Protein AF-A0A945GDJ7-F1 (afdb_monomer)

Radius of gyration: 19.78 Å; Cα contacts (8 Å, |Δi|>4): 48; chains: 1; bounding box: 63×29×45 Å

Secondary structure (DSSP, 8-state):
-HHHHHHHHGGG----PPPTTPPPHHHHHHHHHHHHHHHHHTTS--S--TTTSSHHHHHHHHT--HHHHHHHHHHHHTSHHHHHHHHHHHHHHHHHHHHHHHT--

pLDDT: mean 85.58, std 14.7, range [52.53, 98.69]

Mean predicted aligned error: 8.67 Å

Foldseek 3Di:
DVVVVVVVVVVVPDDLDQPPLADDLVLLLVLVLVLVVLVVCPPDPDPDDVVCSDVVVSCVVSVHDPVNNVSNVVSVVVVVVSVCVSVVVSVVVVVVVVVVVVPPD

Structure (mmCIF, N/CA/C/O backbone):
data_AF-A0A945GDJ7-F1
#
_entry.id   AF-A0A945GDJ7-F1
#
loop_
_atom_site.group_PDB
_atom_site.id
_atom_site.type_symbol
_atom_site.label_atom_id
_atom_site.label_alt_id
_atom_site.label_comp_id
_atom_site.label_asym_id
_atom_site.label_entity_id
_atom_site.label_seq_id
_atom_site.pdbx_PDB_ins_code
_atom_site.Cartn_x
_atom_site.Cartn_y
_atom_site.Cartn_z
_atom_site.occupancy
_atom_site.B_iso_or_equiv
_atom_site.auth_seq_id
_atom_site.auth_comp_id
_atom_site.auth_asym_id
_atom_site.auth_atom_id
_atom_site.pdbx_PDB_model_num
ATOM 1 N N . MET A 1 1 ? 43.702 -5.560 -22.035 1.00 52.53 1 MET A N 1
ATOM 2 C CA . MET A 1 1 ? 42.365 -5.958 -22.542 1.00 52.53 1 MET A CA 1
ATOM 3 C C . MET A 1 1 ? 41.373 -6.300 -21.423 1.00 52.53 1 MET A C 1
ATOM 5 O O . MET A 1 1 ? 40.252 -5.826 -21.494 1.00 52.53 1 MET A O 1
ATOM 9 N N . LYS A 1 2 ? 41.768 -6.996 -20.338 1.00 55.66 2 LYS A N 1
ATOM 10 C CA . LYS A 1 2 ? 40.873 -7.298 -19.191 1.00 55.66 2 LYS A CA 1
ATOM 11 C C . LYS A 1 2 ? 40.339 -6.071 -18.414 1.00 55.66 2 LYS A C 1
ATOM 13 O O . LYS A 1 2 ? 39.232 -6.130 -17.898 1.00 55.66 2 LYS A O 1
ATOM 18 N N . LYS A 1 3 ? 41.078 -4.948 -18.368 1.00 58.75 3 LYS A N 1
ATOM 19 C CA . LYS A 1 3 ? 40.656 -3.711 -17.665 1.00 58.75 3 LYS A CA 1
ATOM 20 C C . LYS A 1 3 ? 39.431 -3.019 -18.286 1.00 58.75 3 LYS A C 1
ATOM 22 O O . LYS A 1 3 ? 38.641 -2.445 -17.551 1.00 58.75 3 LYS A O 1
ATOM 27 N N . TYR A 1 4 ? 39.249 -3.107 -19.605 1.00 65.56 4 TYR A N 1
ATOM 28 C CA . TYR A 1 4 ? 38.103 -2.492 -20.293 1.00 65.56 4 TYR A CA 1
ATOM 29 C C . TYR A 1 4 ? 36.810 -3.301 -20.119 1.00 65.56 4 TYR A C 1
ATOM 31 O O . TYR A 1 4 ? 35.727 -2.728 -20.123 1.00 65.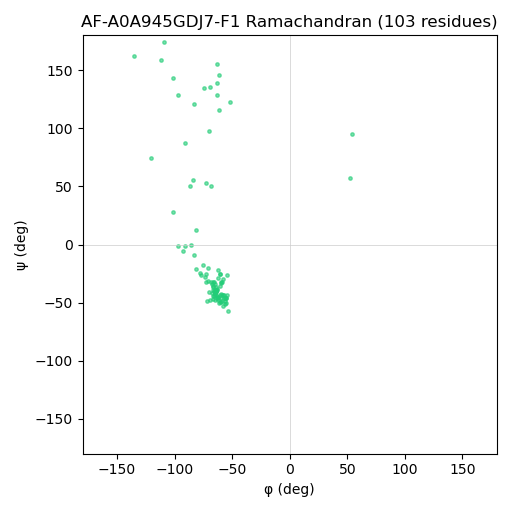56 4 TYR A O 1
ATOM 39 N N . LEU A 1 5 ? 36.927 -4.614 -19.884 1.00 63.75 5 LEU A N 1
ATOM 40 C CA . LEU A 1 5 ? 35.788 -5.491 -19.600 1.00 63.75 5 LEU A CA 1
ATOM 41 C C . LEU A 1 5 ? 35.121 -5.143 -18.255 1.00 63.75 5 LEU A C 1
ATOM 43 O O . LEU A 1 5 ? 33.902 -5.169 -18.150 1.00 63.75 5 LEU A O 1
ATOM 47 N N . ILE A 1 6 ? 35.913 -4.748 -17.249 1.00 65.19 6 ILE A N 1
ATOM 48 C CA . ILE A 1 6 ? 35.408 -4.285 -15.942 1.00 65.19 6 ILE A CA 1
ATOM 49 C C . ILE A 1 6 ? 34.643 -2.958 -16.081 1.00 65.19 6 ILE A C 1
ATOM 51 O O . ILE A 1 6 ? 33.635 -2.758 -15.412 1.00 65.19 6 ILE A O 1
ATOM 55 N N . PHE A 1 7 ? 35.084 -2.070 -16.978 1.00 64.25 7 PHE A N 1
ATOM 56 C CA . PHE A 1 7 ? 34.437 -0.773 -17.202 1.00 64.25 7 PHE A CA 1
ATOM 57 C C . PHE A 1 7 ? 33.074 -0.909 -17.905 1.00 64.25 7 PHE A C 1
ATOM 59 O O . PHE A 1 7 ? 32.164 -0.137 -17.625 1.00 64.25 7 PHE A O 1
ATOM 66 N N . LEU A 1 8 ? 32.906 -1.925 -18.761 1.00 64.50 8 LEU A N 1
ATOM 67 C CA . LEU A 1 8 ? 31.653 -2.209 -19.475 1.00 64.50 8 LEU A CA 1
ATOM 68 C C . LEU A 1 8 ? 30.557 -2.799 -18.564 1.00 6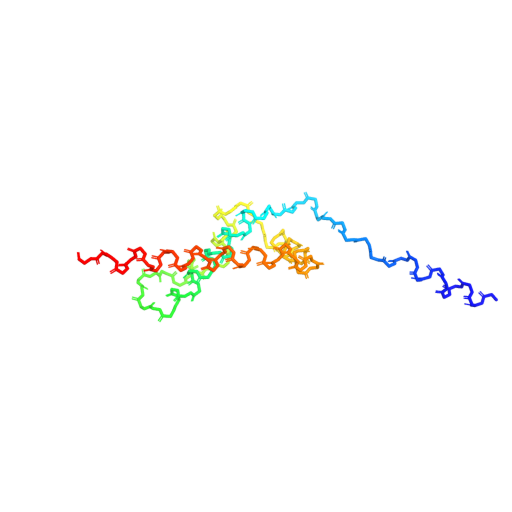4.50 8 LEU A C 1
ATOM 70 O O . LEU A 1 8 ? 29.375 -2.636 -18.836 1.00 64.50 8 LEU A O 1
ATOM 74 N N . ILE A 1 9 ? 30.932 -3.460 -17.465 1.00 66.44 9 ILE A N 1
ATOM 75 C CA . ILE A 1 9 ? 29.978 -4.041 -16.501 1.00 66.44 9 ILE A CA 1
ATOM 76 C C . ILE A 1 9 ? 29.388 -2.959 -15.573 1.00 66.44 9 ILE A C 1
ATOM 78 O O . ILE A 1 9 ? 28.273 -3.108 -15.084 1.00 66.44 9 ILE A O 1
ATOM 82 N N . LEU A 1 10 ? 30.093 -1.838 -15.374 1.00 63.38 10 LEU A N 1
ATOM 83 C CA . LEU A 1 10 ? 29.677 -0.750 -14.475 1.00 63.38 10 LEU A CA 1
ATOM 84 C C . LEU A 1 10 ? 28.552 0.141 -15.035 1.00 63.38 10 LEU A C 1
ATOM 86 O O . LEU A 1 10 ? 27.896 0.835 -14.265 1.00 63.38 10 LEU A O 1
ATOM 90 N N . ILE A 1 11 ? 28.309 0.117 -16.350 1.00 61.47 11 ILE A N 1
ATOM 91 C CA . ILE A 1 11 ? 27.291 0.947 -17.028 1.00 61.47 11 ILE A CA 1
ATOM 92 C C . ILE A 1 11 ? 25.928 0.259 -17.189 1.00 61.47 11 ILE A C 1
ATOM 94 O O . ILE A 1 11 ? 24.968 0.914 -17.574 1.00 61.47 11 ILE A O 1
ATOM 98 N N . LEU A 1 12 ? 25.804 -1.022 -16.824 1.00 58.91 12 LEU A N 1
ATOM 99 C CA . LEU A 1 12 ? 24.507 -1.711 -16.692 1.00 58.91 12 LEU A CA 1
ATOM 100 C C . LEU A 1 12 ? 23.819 -1.409 -15.341 1.00 58.91 12 LEU A C 1
ATOM 102 O O . LEU A 1 12 ? 22.871 -2.084 -14.944 1.00 58.91 12 LEU A O 1
ATOM 106 N N . GLY A 1 13 ? 24.317 -0.409 -14.608 1.00 61.00 13 GLY A N 1
ATOM 107 C CA . GLY A 1 13 ? 23.795 0.015 -13.317 1.00 61.00 13 GLY A CA 1
ATOM 108 C C . GLY A 1 13 ? 22.435 0.706 -13.421 1.00 61.00 13 GLY A C 1
ATOM 109 O O . GLY A 1 13 ? 22.374 1.908 -13.638 1.00 61.00 13 GLY A O 1
ATOM 110 N N . CYS A 1 14 ? 21.392 -0.090 -13.178 1.00 62.19 14 CYS A N 1
ATOM 111 C CA . CYS A 1 14 ? 20.064 0.243 -12.654 1.00 62.19 14 CYS A CA 1
ATOM 112 C C . CYS A 1 14 ? 19.276 1.347 -13.381 1.00 62.19 14 CYS A C 1
ATOM 114 O O . CYS A 1 14 ? 19.354 2.524 -13.027 1.00 62.19 14 CYS A O 1
ATOM 116 N N . THR A 1 15 ? 18.409 0.947 -14.313 1.00 58.91 15 THR A N 1
ATOM 117 C CA . THR A 1 15 ? 17.236 1.755 -14.655 1.00 58.91 15 THR A CA 1
ATOM 118 C C . THR A 1 15 ? 16.133 1.442 -13.641 1.00 58.91 15 THR A C 1
ATOM 120 O O . THR A 1 15 ? 15.748 0.291 -13.436 1.00 58.91 15 THR A O 1
ATOM 123 N N . SER A 1 16 ? 15.672 2.460 -12.914 1.00 62.72 16 SER A N 1
ATOM 124 C CA . SER A 1 16 ? 14.557 2.359 -11.964 1.00 62.72 16 SER A CA 1
ATOM 125 C C . SER A 1 16 ? 13.228 2.562 -12.689 1.00 62.72 16 SER A C 1
ATOM 127 O O . SER A 1 16 ? 12.432 3.425 -12.306 1.00 62.72 16 SER A O 1
ATOM 129 N N . ASP A 1 17 ? 13.029 1.842 -13.788 1.00 77.44 17 ASP A N 1
ATOM 130 C CA . ASP A 1 17 ? 11.830 2.009 -14.595 1.00 77.44 17 ASP A CA 1
ATOM 131 C C . ASP A 1 17 ? 10.624 1.483 -13.809 1.00 77.44 17 ASP A C 1
ATOM 133 O O . ASP A 1 17 ? 10.695 0.453 -13.130 1.00 77.44 17 ASP A O 1
ATOM 137 N N . ALA A 1 18 ? 9.530 2.243 -13.834 1.00 86.50 18 ALA A N 1
ATOM 138 C CA . ALA A 1 18 ? 8.279 1.804 -13.236 1.00 86.50 18 ALA A CA 1
ATOM 139 C C . ALA A 1 18 ? 7.778 0.546 -13.965 1.00 86.50 18 ALA A C 1
ATOM 141 O O . ALA A 1 18 ? 7.869 0.501 -15.195 1.00 86.50 18 ALA A O 1
ATOM 142 N N . PRO A 1 19 ? 7.243 -0.458 -13.246 1.00 90.75 19 PRO A N 1
ATOM 143 C CA . PRO A 1 19 ? 6.614 -1.599 -13.897 1.00 90.75 19 PRO A CA 1
ATOM 144 C C . PRO A 1 19 ? 5.414 -1.130 -14.736 1.00 90.75 19 PRO A C 1
ATOM 146 O O . PRO A 1 19 ? 4.722 -0.178 -14.372 1.00 90.75 19 PRO A O 1
ATOM 149 N N . GLU A 1 20 ? 5.161 -1.794 -15.865 1.00 90.38 20 GLU A N 1
ATOM 150 C CA . GLU A 1 20 ? 4.097 -1.416 -16.814 1.00 90.38 20 GLU A CA 1
ATOM 151 C C . GLU A 1 20 ? 2.701 -1.439 -16.165 1.00 90.38 20 GLU A C 1
ATOM 153 O O . GLU A 1 20 ? 1.835 -0.623 -16.468 1.00 90.38 20 GLU A O 1
ATOM 158 N N . ASN A 1 21 ? 2.511 -2.342 -15.209 1.00 92.38 21 ASN A N 1
ATOM 159 C CA . ASN A 1 21 ? 1.300 -2.551 -14.427 1.00 92.38 21 ASN A CA 1
ATOM 160 C C . ASN A 1 21 ? 1.389 -1.936 -13.014 1.00 92.38 21 ASN A C 1
ATOM 162 O O . ASN A 1 21 ? 0.732 -2.436 -12.100 1.00 92.38 21 ASN A O 1
ATOM 166 N N . LEU A 1 22 ? 2.177 -0.871 -12.808 1.00 97.19 22 LEU A N 1
ATOM 167 C CA . LEU A 1 22 ? 2.327 -0.220 -11.501 1.00 97.19 22 LEU A CA 1
ATOM 168 C C . LEU A 1 22 ? 0.963 0.146 -10.881 1.00 97.19 22 LEU A C 1
ATOM 170 O O . LEU A 1 22 ? 0.176 0.907 -11.448 1.00 97.19 22 LEU A O 1
ATOM 174 N N . ILE A 1 23 ? 0.701 -0.365 -9.679 1.00 98.44 23 ILE A N 1
ATOM 175 C CA . ILE A 1 23 ? -0.431 0.057 -8.845 1.00 98.44 23 ILE A CA 1
ATOM 176 C C . ILE A 1 23 ? -0.230 1.532 -8.502 1.00 98.44 23 ILE A C 1
ATOM 178 O O . ILE A 1 23 ? 0.834 1.878 -8.017 1.00 98.44 23 ILE A O 1
ATOM 182 N N . SER A 1 24 ? -1.227 2.395 -8.719 1.00 98.06 24 SER A N 1
ATOM 183 C CA . SER A 1 24 ? -1.106 3.827 -8.401 1.00 98.06 24 SER A CA 1
ATOM 184 C C . SER A 1 24 ? -0.906 4.086 -6.902 1.00 98.06 24 SER A C 1
ATOM 186 O O . SER A 1 24 ? -1.366 3.303 -6.073 1.00 98.06 24 SER A O 1
ATOM 188 N N . GLU A 1 25 ? -0.293 5.222 -6.541 1.00 98.19 25 GLU A N 1
ATOM 189 C CA . GLU A 1 25 ? -0.013 5.564 -5.133 1.00 98.19 25 GLU A CA 1
ATOM 190 C C . GLU A 1 25 ? -1.289 5.537 -4.278 1.00 98.19 25 GLU A C 1
ATOM 192 O O . GLU A 1 25 ? -1.316 4.903 -3.229 1.00 98.19 25 GLU A O 1
ATOM 197 N N . GLU A 1 26 ? -2.386 6.128 -4.762 1.00 98.38 26 GLU A N 1
ATOM 198 C CA . GLU A 1 26 ? -3.684 6.140 -4.068 1.00 98.38 26 GLU A CA 1
ATOM 199 C C . GLU A 1 26 ? -4.291 4.732 -3.908 1.00 98.38 26 GLU A C 1
ATOM 201 O O . GLU A 1 26 ? -4.857 4.390 -2.859 1.00 98.38 26 GLU A O 1
ATOM 206 N N . LYS A 1 27 ? -4.167 3.887 -4.942 1.00 98.50 27 LYS A N 1
ATOM 207 C CA . LYS A 1 27 ? -4.636 2.497 -4.886 1.00 98.50 27 LYS A CA 1
ATOM 208 C C . LYS A 1 27 ? -3.784 1.698 -3.899 1.00 98.50 27 LYS A C 1
ATOM 210 O O . LYS A 1 27 ? -4.350 0.968 -3.088 1.00 98.50 27 LYS A O 1
ATOM 215 N N . MET A 1 28 ? -2.464 1.897 -3.898 1.00 98.38 28 MET A N 1
ATOM 216 C CA . MET A 1 28 ? -1.537 1.277 -2.949 1.00 98.38 28 MET A CA 1
ATOM 217 C C . MET A 1 28 ? -1.814 1.728 -1.510 1.00 98.38 28 MET A C 1
ATOM 219 O O . MET A 1 28 ? -1.905 0.891 -0.619 1.00 98.38 28 MET A O 1
ATOM 223 N N . GLU A 1 29 ? -2.051 3.020 -1.267 1.00 98.56 29 GLU A N 1
ATOM 224 C CA . GLU A 1 29 ? -2.481 3.526 0.044 1.00 98.56 29 GLU A CA 1
ATOM 225 C C . GLU A 1 29 ? -3.742 2.809 0.540 1.00 98.56 29 GLU A C 1
ATOM 227 O O . GLU A 1 29 ? -3.835 2.421 1.705 1.00 98.56 29 GLU A O 1
ATOM 232 N N . SER A 1 30 ? -4.717 2.601 -0.344 1.00 98.56 30 SER A N 1
ATOM 233 C CA . SER A 1 30 ? -5.947 1.889 0.002 1.00 98.56 30 SER A CA 1
ATOM 234 C C . SER A 1 30 ? -5.691 0.411 0.315 1.00 98.56 30 SER A C 1
ATOM 236 O O . SER A 1 30 ? -6.193 -0.079 1.325 1.00 98.56 30 SER A O 1
ATOM 238 N N . ILE A 1 31 ? -4.869 -0.264 -0.494 1.00 97.81 31 ILE A N 1
ATOM 239 C CA . ILE A 1 31 ? -4.460 -1.660 -0.282 1.00 97.81 31 ILE A CA 1
ATOM 240 C C . ILE A 1 31 ? -3.770 -1.824 1.075 1.00 97.81 31 ILE A C 1
ATOM 242 O O . IL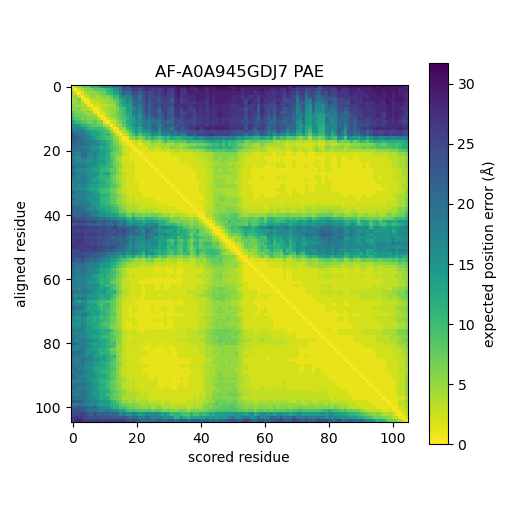E A 1 31 ? -4.182 -2.656 1.88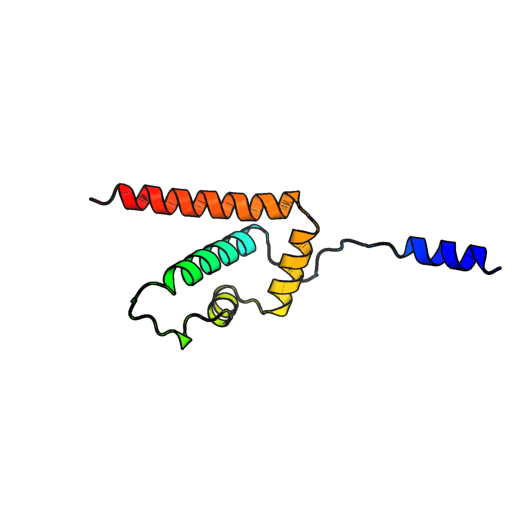0 1.00 97.81 31 ILE A O 1
ATOM 246 N N . ILE A 1 32 ? -2.752 -1.007 1.359 1.00 97.75 32 ILE A N 1
ATOM 247 C CA . ILE A 1 32 ? -1.992 -1.083 2.611 1.00 97.75 32 ILE A CA 1
ATOM 248 C C . ILE A 1 32 ? -2.891 -0.768 3.811 1.00 97.75 32 ILE A C 1
ATOM 250 O O . ILE A 1 32 ? -2.801 -1.449 4.831 1.00 97.75 32 ILE A O 1
ATOM 254 N N . PHE A 1 33 ? -3.794 0.214 3.700 1.00 97.12 33 PHE A N 1
ATOM 255 C CA . PHE A 1 33 ? -4.779 0.490 4.748 1.00 97.12 33 PHE A CA 1
ATOM 256 C C . PHE A 1 33 ? -5.616 -0.753 5.070 1.00 97.12 33 PHE A C 1
ATOM 258 O O . PHE A 1 33 ? -5.691 -1.149 6.232 1.00 97.12 33 PHE A O 1
ATOM 265 N N . ASP A 1 34 ? -6.196 -1.399 4.060 1.00 94.38 34 ASP A N 1
ATOM 266 C CA . ASP A 1 34 ? -7.033 -2.581 4.259 1.00 94.38 34 ASP A CA 1
ATOM 267 C C . ASP A 1 34 ? -6.250 -3.770 4.820 1.00 94.38 34 ASP A C 1
ATOM 269 O O . ASP A 1 34 ? -6.731 -4.415 5.751 1.00 94.38 34 ASP A O 1
ATOM 273 N N . ILE A 1 35 ? -5.026 -4.016 4.335 1.00 93.06 35 ILE A N 1
ATOM 274 C CA . ILE A 1 35 ? -4.123 -5.037 4.893 1.00 93.06 35 ILE A CA 1
ATOM 275 C C . ILE A 1 35 ? -3.899 -4.786 6.388 1.00 93.06 35 ILE A C 1
ATOM 277 O O . ILE A 1 35 ? -4.002 -5.708 7.198 1.00 93.06 35 ILE A O 1
ATOM 281 N N . MET A 1 36 ? -3.627 -3.539 6.789 1.00 92.12 36 MET A N 1
ATOM 282 C CA . MET A 1 36 ? -3.421 -3.207 8.201 1.00 92.12 36 MET A CA 1
ATOM 283 C C . MET A 1 36 ? -4.684 -3.438 9.038 1.00 92.12 36 MET A C 1
ATOM 285 O O . MET A 1 36 ? -4.575 -3.939 10.159 1.00 92.12 36 MET A O 1
ATOM 289 N N . ILE A 1 37 ? -5.874 -3.117 8.518 1.00 90.00 37 ILE A N 1
ATOM 290 C CA . ILE A 1 37 ? -7.140 -3.375 9.219 1.00 90.00 37 ILE A CA 1
ATOM 291 C C . ILE A 1 37 ? -7.397 -4.881 9.353 1.00 90.00 37 ILE A C 1
ATOM 293 O O . ILE A 1 37 ? -7.692 -5.343 10.457 1.00 90.00 37 ILE A O 1
ATOM 297 N N . LEU A 1 38 ? -7.233 -5.653 8.273 1.00 86.06 38 LEU A N 1
ATOM 298 C CA . LEU A 1 38 ? -7.427 -7.106 8.278 1.00 86.06 38 LEU A CA 1
ATOM 299 C C . LEU A 1 38 ? -6.464 -7.799 9.249 1.00 86.06 38 LEU A C 1
ATOM 301 O O . LEU A 1 38 ? -6.913 -8.537 10.126 1.00 86.06 38 LEU A O 1
ATOM 305 N N . ASN A 1 39 ? -5.168 -7.488 9.182 1.00 84.38 39 ASN A N 1
ATOM 306 C CA . ASN A 1 39 ? -4.165 -8.043 10.096 1.00 84.38 39 ASN A CA 1
ATOM 307 C C . ASN A 1 39 ? -4.443 -7.680 11.560 1.00 84.38 39 ASN A C 1
ATOM 309 O O . ASN A 1 39 ? -4.233 -8.492 12.460 1.00 84.38 39 ASN A O 1
ATOM 313 N N . SER A 1 40 ? -4.953 -6.470 11.815 1.00 84.50 40 SER A N 1
ATOM 314 C CA . SER A 1 40 ? -5.348 -6.067 13.168 1.00 84.50 40 SER A CA 1
ATOM 315 C C . SER A 1 40 ? -6.577 -6.837 13.657 1.00 84.50 40 SER A C 1
ATOM 317 O O . SER A 1 40 ? -6.688 -7.100 14.851 1.00 84.50 40 SER A O 1
ATOM 319 N N . SER A 1 41 ? -7.486 -7.211 12.751 1.00 79.44 41 SER A N 1
ATOM 320 C CA . SER A 1 41 ? -8.719 -7.936 13.071 1.00 79.44 41 SER A CA 1
ATOM 321 C C . SER A 1 41 ? -8.490 -9.410 13.424 1.00 79.44 41 SER A C 1
ATOM 323 O O . SER A 1 41 ? -9.232 -9.948 14.238 1.00 79.44 41 SER A O 1
ATOM 325 N N . TYR A 1 42 ? -7.429 -10.030 12.893 1.00 70.62 42 TYR A N 1
ATOM 326 C CA . TYR A 1 42 ? -7.137 -11.463 13.045 1.00 70.62 42 TYR A CA 1
ATOM 327 C C . TYR A 1 42 ? -6.998 -11.931 14.507 1.00 70.62 42 TYR A C 1
ATOM 329 O O . TYR A 1 42 ? -7.300 -13.073 14.832 1.00 70.62 42 TYR A O 1
ATOM 337 N N . ASN A 1 43 ? -6.553 -11.052 15.411 1.00 67.44 43 ASN A N 1
ATOM 338 C CA . ASN A 1 43 ? -6.366 -11.388 16.830 1.00 67.44 43 ASN A CA 1
ATOM 339 C C . ASN A 1 43 ? -7.639 -11.226 17.681 1.00 67.44 43 ASN A C 1
ATOM 341 O O . ASN A 1 43 ? -7.598 -11.457 18.890 1.00 67.44 43 ASN A O 1
ATOM 345 N N . TYR A 1 44 ? -8.752 -10.801 17.084 1.00 69.50 44 TYR A N 1
ATOM 346 C CA . TYR A 1 44 ? -10.030 -10.664 17.772 1.00 69.50 44 TYR A CA 1
ATOM 347 C C . TYR A 1 44 ? -10.928 -11.854 17.433 1.00 69.50 44 TYR A C 1
ATOM 349 O O . TYR A 1 44 ? -10.950 -12.303 16.291 1.00 69.50 44 TYR A O 1
ATOM 357 N N . ASP A 1 45 ? -11.713 -12.327 18.409 1.00 63.69 45 ASP A N 1
ATOM 358 C CA . ASP A 1 45 ? -12.757 -13.355 18.232 1.00 63.69 45 ASP A CA 1
ATOM 359 C C . ASP A 1 45 ? -13.969 -12.779 17.475 1.00 63.69 45 ASP A C 1
ATOM 361 O O . ASP A 1 45 ? -15.115 -12.751 17.930 1.00 63.69 45 ASP A O 1
ATOM 365 N N . LEU A 1 46 ? -13.686 -12.191 16.318 1.00 65.44 46 LEU A N 1
ATOM 366 C CA . LEU A 1 46 ? -14.688 -11.835 15.345 1.00 65.44 46 LEU A CA 1
ATOM 367 C C . LEU A 1 46 ? -15.111 -13.157 14.707 1.00 65.44 46 LEU A C 1
ATOM 369 O O . LEU A 1 46 ? -14.264 -13.965 14.337 1.00 65.44 46 LEU A O 1
ATOM 373 N N . LYS A 1 47 ? -16.420 -13.378 14.546 1.00 66.62 47 LYS A N 1
ATOM 374 C CA . LYS A 1 47 ? -16.978 -14.502 13.769 1.00 66.62 47 LYS A CA 1
ATOM 375 C C . LYS A 1 47 ? -16.694 -14.326 12.269 1.00 66.62 47 LYS A C 1
ATOM 377 O O . LYS A 1 47 ? -17.608 -14.340 11.449 1.00 66.62 47 LYS A O 1
ATOM 382 N N . ILE A 1 48 ? -15.443 -14.061 11.926 1.00 66.81 48 ILE A N 1
ATOM 383 C CA . ILE A 1 48 ? -14.929 -13.962 10.577 1.00 66.81 48 ILE A CA 1
ATOM 384 C C . ILE A 1 48 ? -14.327 -15.326 10.282 1.00 66.81 48 ILE A C 1
ATOM 386 O O . ILE A 1 48 ? -13.568 -15.875 11.077 1.00 66.81 48 ILE A O 1
ATOM 390 N N . ASP A 1 49 ? -14.717 -15.901 9.153 1.00 67.50 49 ASP A N 1
ATOM 391 C CA . ASP A 1 49 ? -14.083 -17.115 8.668 1.00 67.50 49 ASP A CA 1
ATOM 392 C C . ASP A 1 49 ? -12.601 -16.813 8.412 1.00 67.50 49 ASP A C 1
ATOM 394 O O . ASP A 1 49 ? -12.259 -15.995 7.559 1.00 67.50 49 ASP A O 1
ATOM 398 N N . ASN A 1 50 ? -11.710 -17.452 9.164 1.00 64.94 50 ASN A N 1
ATOM 399 C CA . ASN A 1 50 ? -10.273 -17.246 9.007 1.00 64.94 50 ASN A CA 1
ATOM 400 C C . ASN A 1 50 ? -9.779 -17.665 7.612 1.00 64.94 50 ASN A C 1
ATOM 402 O O . ASN A 1 50 ? -8.768 -17.139 7.157 1.00 64.94 50 ASN A O 1
ATOM 406 N N . ASN A 1 51 ? -10.511 -18.527 6.893 1.00 63.19 51 ASN A N 1
ATOM 407 C CA . ASN A 1 51 ? -10.203 -18.856 5.498 1.00 63.19 51 ASN A CA 1
ATOM 408 C C . ASN A 1 51 ? -10.508 -17.700 4.534 1.00 63.19 51 ASN A C 1
ATOM 410 O O . ASN A 1 51 ? -9.968 -17.664 3.432 1.00 63.19 51 ASN A O 1
ATOM 414 N N . LEU A 1 52 ? -11.363 -16.756 4.941 1.00 63.19 52 LEU A N 1
ATOM 415 C CA . LEU A 1 52 ? -11.606 -15.514 4.216 1.00 63.19 52 LEU A CA 1
ATOM 416 C C . LEU A 1 52 ? -10.516 -14.472 4.516 1.00 63.19 52 LEU A C 1
ATOM 418 O O . LEU A 1 52 ? -10.308 -13.596 3.702 1.00 63.19 52 LEU A O 1
ATOM 422 N N . LEU A 1 53 ? -9.761 -14.540 5.613 1.00 67.50 53 LEU A N 1
ATOM 423 C CA . LEU A 1 53 ? -8.703 -13.561 5.922 1.00 67.50 53 LEU A CA 1
ATOM 424 C C . LEU A 1 53 ? -7.374 -13.888 5.216 1.00 67.50 53 LEU A C 1
ATOM 426 O O . LEU A 1 53 ? -6.339 -14.034 5.862 1.00 67.50 53 LEU A O 1
ATOM 430 N N . SER A 1 54 ? -7.400 -14.015 3.890 1.00 74.69 54 SER A N 1
ATOM 431 C CA . SER A 1 54 ? -6.212 -14.261 3.067 1.00 74.69 54 SER A CA 1
ATOM 432 C C . SER A 1 54 ? -5.860 -13.058 2.187 1.00 74.69 54 SER A C 1
ATOM 434 O O . SER A 1 54 ? -6.716 -12.232 1.857 1.00 74.69 54 SER A O 1
ATOM 436 N N . ASP A 1 55 ? -4.599 -12.992 1.747 1.00 82.44 55 ASP A N 1
ATOM 437 C CA . ASP A 1 55 ? -4.128 -11.996 0.770 1.00 82.44 55 ASP A CA 1
ATOM 438 C C . ASP A 1 55 ? -4.967 -12.017 -0.525 1.00 82.44 55 ASP A C 1
ATOM 440 O O . ASP A 1 55 ? -5.138 -10.995 -1.190 1.00 82.44 55 ASP A O 1
ATOM 444 N N . GLU A 1 56 ? -5.579 -13.161 -0.846 1.00 87.25 56 GLU A N 1
ATOM 445 C CA . GLU A 1 56 ? -6.466 -13.335 -1.998 1.00 87.25 56 GLU A CA 1
ATOM 446 C C . GLU A 1 56 ? -7.691 -12.407 -1.951 1.00 87.25 56 GLU A C 1
ATOM 448 O O . GLU A 1 56 ? -8.135 -11.922 -2.995 1.00 87.25 56 GLU A O 1
ATOM 453 N N . LEU A 1 57 ? -8.214 -12.081 -0.761 1.00 88.94 57 LEU A N 1
ATOM 454 C CA . LEU A 1 57 ? -9.291 -11.094 -0.648 1.00 88.94 57 LEU A CA 1
ATOM 455 C C . LEU A 1 57 ? -8.846 -9.697 -1.063 1.00 88.94 57 LEU A C 1
ATOM 457 O O . LEU A 1 57 ? -9.620 -8.979 -1.699 1.00 88.94 57 LEU A O 1
ATOM 461 N N . ILE A 1 58 ? -7.624 -9.307 -0.704 1.00 93.44 58 ILE A N 1
ATOM 462 C CA . ILE A 1 58 ? -7.060 -8.015 -1.094 1.00 93.44 58 ILE A CA 1
ATOM 463 C C . ILE A 1 58 ? -6.895 -7.978 -2.611 1.00 93.44 58 ILE A C 1
ATOM 465 O O . ILE A 1 58 ? -7.373 -7.045 -3.257 1.00 93.44 58 ILE A O 1
ATOM 469 N N . TYR A 1 59 ? -6.310 -9.025 -3.186 1.00 94.62 59 TYR A N 1
ATOM 470 C CA . TYR A 1 59 ? -6.115 -9.151 -4.629 1.00 94.62 59 TYR A CA 1
ATOM 471 C C . TYR A 1 59 ? -7.434 -9.041 -5.393 1.00 94.62 59 TYR A C 1
ATOM 473 O O . TYR A 1 59 ? -7.580 -8.201 -6.282 1.00 94.62 59 TYR A O 1
ATOM 481 N N . LYS A 1 60 ? -8.454 -9.783 -4.955 1.00 94.38 60 LYS A N 1
ATOM 482 C CA . LYS A 1 60 ? -9.786 -9.738 -5.557 1.00 94.38 60 LYS A CA 1
ATOM 483 C C . LYS A 1 60 ? -10.479 -8.384 -5.388 1.00 94.38 60 LYS A C 1
ATOM 485 O O . LYS A 1 60 ? -11.123 -7.917 -6.322 1.00 94.38 60 LYS A O 1
ATOM 490 N N . LYS A 1 61 ? -10.380 -7.749 -4.214 1.00 95.81 61 LYS A N 1
ATOM 491 C CA . LYS A 1 61 ? -11.014 -6.446 -3.944 1.00 95.81 61 LYS A CA 1
ATOM 492 C C . LYS A 1 61 ? -10.459 -5.346 -4.844 1.00 95.81 61 LYS A C 1
ATOM 494 O O . LYS A 1 61 ? -11.210 -4.470 -5.271 1.00 95.81 61 LYS A O 1
ATOM 499 N N . TYR A 1 62 ? -9.153 -5.376 -5.080 1.00 97.31 62 TYR A N 1
ATOM 500 C CA . TYR A 1 62 ? -8.456 -4.342 -5.829 1.00 97.31 62 TYR A CA 1
ATOM 501 C C . TYR A 1 62 ? -8.240 -4.690 -7.297 1.00 97.31 62 TYR A C 1
ATOM 503 O O . TYR A 1 62 ? -7.721 -3.835 -8.008 1.00 97.31 62 TYR A O 1
ATOM 511 N N . ASP A 1 63 ? -8.657 -5.870 -7.760 1.00 97.06 63 ASP A N 1
ATOM 512 C CA . ASP A 1 63 ? -8.412 -6.342 -9.127 1.00 97.06 63 ASP A CA 1
ATOM 513 C C . ASP A 1 63 ? -6.915 -6.259 -9.471 1.00 97.06 63 ASP A C 1
ATOM 515 O O . ASP A 1 63 ? -6.480 -5.506 -10.344 1.00 97.06 63 ASP A O 1
ATOM 519 N N . ILE A 1 64 ? -6.113 -6.930 -8.642 1.00 97.19 64 ILE A N 1
ATOM 520 C CA . ILE A 1 64 ? -4.661 -7.079 -8.793 1.00 97.19 64 ILE A CA 1
ATOM 521 C C . ILE A 1 64 ? -4.282 -8.534 -8.532 1.00 97.19 64 ILE A C 1
ATOM 523 O O . ILE A 1 64 ? -5.035 -9.261 -7.886 1.00 97.19 64 ILE A O 1
ATOM 527 N N . ASP A 1 65 ? -3.094 -8.939 -8.963 1.00 95.94 65 ASP A N 1
ATOM 528 C CA . ASP A 1 65 ? -2.496 -10.213 -8.567 1.00 95.94 65 ASP A CA 1
ATOM 529 C C . ASP A 1 65 ? -1.289 -10.016 -7.630 1.00 95.94 65 ASP A C 1
ATOM 531 O O . ASP A 1 65 ? -0.854 -8.895 -7.337 1.00 95.94 65 AS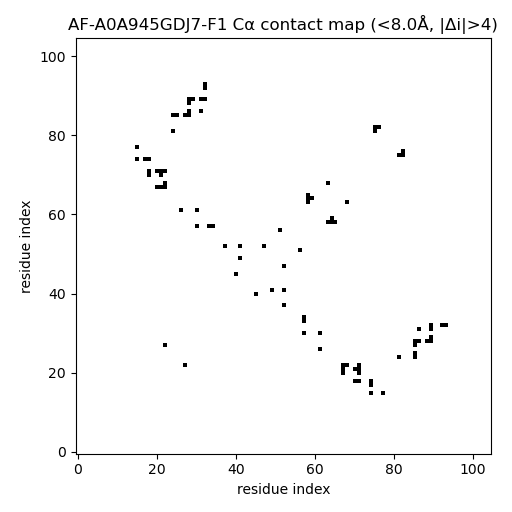P A O 1
ATOM 535 N N . SER A 1 66 ? -0.762 -11.130 -7.119 1.00 95.25 66 SER A N 1
ATOM 536 C CA . SER A 1 66 ? 0.367 -11.123 -6.186 1.00 95.25 66 SER A CA 1
ATOM 537 C C . SER A 1 66 ? 1.661 -10.602 -6.814 1.00 95.25 66 SER A C 1
ATOM 539 O O . SER A 1 66 ? 2.461 -9.974 -6.117 1.00 95.25 66 SER A O 1
ATOM 541 N N . LEU A 1 67 ? 1.866 -10.828 -8.115 1.00 96.19 67 LEU A N 1
ATOM 542 C CA . LEU A 1 67 ? 3.054 -10.377 -8.833 1.00 96.19 67 LEU A CA 1
ATOM 543 C C . LEU A 1 67 ? 3.013 -8.859 -9.023 1.00 96.19 67 LEU A C 1
ATOM 545 O O . LEU A 1 67 ? 3.966 -8.177 -8.657 1.00 96.19 67 LEU A O 1
ATOM 549 N N . GLN A 1 68 ? 1.888 -8.325 -9.492 1.00 97.50 68 GLN A N 1
ATOM 550 C CA . GLN A 1 68 ? 1.659 -6.893 -9.643 1.00 97.50 68 GLN A CA 1
ATOM 551 C C . GLN A 1 68 ? 1.835 -6.154 -8.311 1.00 97.50 68 GLN A C 1
ATOM 553 O O . GLN A 1 68 ? 2.460 -5.089 -8.269 1.00 97.50 68 GLN A O 1
ATOM 558 N N . PHE A 1 69 ? 1.307 -6.713 -7.215 1.00 97.38 69 PHE A N 1
ATOM 559 C CA . PHE A 1 69 ? 1.507 -6.156 -5.878 1.00 97.38 69 PHE A CA 1
ATOM 560 C C . PHE A 1 69 ? 2.989 -6.133 -5.492 1.00 97.38 69 PHE A C 1
ATOM 562 O O . PHE A 1 69 ? 3.503 -5.083 -5.104 1.00 97.38 69 PHE A O 1
ATOM 569 N N . PHE A 1 70 ? 3.688 -7.261 -5.646 1.00 96.19 70 PHE A N 1
ATOM 570 C CA . PHE A 1 70 ? 5.106 -7.378 -5.316 1.00 96.19 70 PHE A CA 1
ATOM 571 C C . PHE A 1 70 ? 5.981 -6.410 -6.124 1.00 96.19 70 PHE A C 1
ATOM 573 O O . PHE A 1 70 ? 6.827 -5.723 -5.554 1.00 96.19 70 PHE A O 1
ATOM 580 N N . GLU A 1 71 ? 5.773 -6.319 -7.438 1.00 96.38 71 GLU A N 1
ATOM 581 C CA . GLU A 1 71 ? 6.543 -5.432 -8.315 1.00 96.38 71 GLU A CA 1
ATOM 582 C C . GLU A 1 71 ? 6.288 -3.956 -8.005 1.00 96.38 71 GLU A C 1
ATOM 584 O O . GLU A 1 71 ? 7.229 -3.159 -7.972 1.00 96.38 71 GLU A O 1
ATOM 589 N N . SER A 1 72 ? 5.034 -3.598 -7.715 1.00 97.75 72 SER A N 1
ATOM 590 C CA . SER A 1 72 ? 4.669 -2.236 -7.317 1.00 97.75 72 SER A CA 1
ATOM 591 C C . SER A 1 72 ? 5.284 -1.859 -5.971 1.00 97.75 72 SER A C 1
ATOM 593 O O . SER A 1 72 ? 5.860 -0.781 -5.834 1.00 97.75 72 SER A O 1
ATOM 595 N N . GLU A 1 73 ? 5.228 -2.753 -4.984 1.00 96.69 73 GLU A N 1
ATOM 596 C CA . GLU A 1 73 ? 5.827 -2.505 -3.672 1.00 96.69 73 GLU A CA 1
ATOM 597 C C . GLU A 1 73 ? 7.357 -2.424 -3.748 1.00 96.69 73 GLU A C 1
ATOM 599 O O . GLU A 1 73 ? 7.968 -1.540 -3.147 1.00 96.69 73 GLU A O 1
ATOM 604 N N . LEU A 1 74 ? 7.989 -3.270 -4.567 1.00 95.94 74 LEU A N 1
ATOM 605 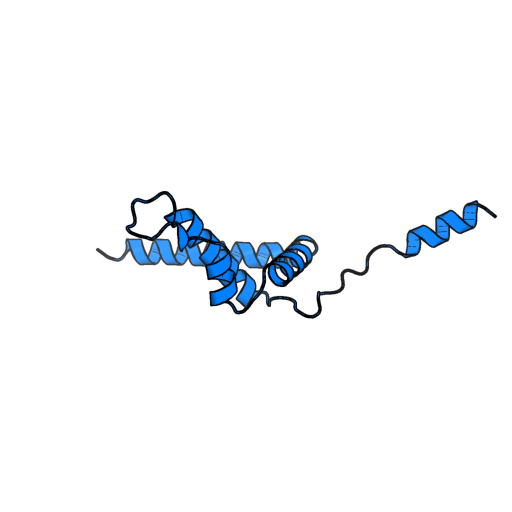C CA . LEU A 1 74 ? 9.424 -3.207 -4.845 1.00 95.94 74 LEU A CA 1
ATOM 606 C C . LEU A 1 74 ? 9.821 -1.907 -5.564 1.00 95.94 74 LEU A C 1
ATOM 608 O O . LEU A 1 74 ? 10.895 -1.352 -5.311 1.00 95.94 74 LEU A O 1
ATOM 612 N N . TYR A 1 75 ? 8.977 -1.407 -6.469 1.00 96.06 75 TYR A N 1
ATOM 613 C CA . TYR A 1 75 ? 9.173 -0.097 -7.082 1.00 96.06 75 TYR A CA 1
ATOM 614 C C . TYR A 1 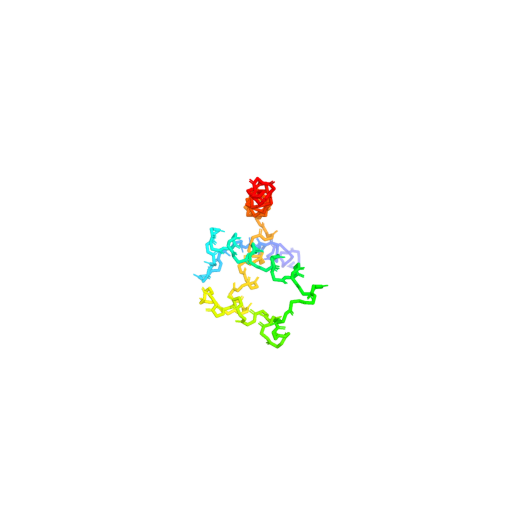75 ? 9.113 1.012 -6.026 1.00 96.06 75 TYR A C 1
ATOM 616 O O . TYR A 1 75 ? 10.021 1.846 -5.961 1.00 96.06 75 TYR A O 1
ATOM 624 N N . TYR A 1 76 ? 8.106 1.009 -5.151 1.00 96.81 76 TYR A N 1
ATOM 625 C CA . TYR A 1 76 ? 7.991 2.023 -4.106 1.00 96.81 76 TYR A CA 1
ATOM 626 C C . TYR A 1 76 ? 9.130 1.952 -3.093 1.00 96.81 76 TYR A C 1
ATOM 628 O O . TYR A 1 76 ? 9.704 2.992 -2.776 1.00 96.81 76 TYR A O 1
ATOM 636 N N . SER A 1 77 ? 9.566 0.763 -2.674 1.00 94.62 77 SER A N 1
ATOM 637 C CA . SER A 1 77 ? 10.693 0.614 -1.743 1.00 94.62 77 SER A CA 1
ATOM 638 C C . SER A 1 77 ? 12.006 1.193 -2.293 1.00 94.62 77 SER A C 1
ATOM 640 O O . SER A 1 77 ? 12.886 1.589 -1.529 1.00 94.62 77 SER A O 1
ATOM 642 N N . ARG A 1 78 ? 12.152 1.263 -3.625 1.00 94.69 78 ARG A N 1
ATOM 643 C CA . ARG A 1 78 ? 13.278 1.913 -4.324 1.00 94.69 78 ARG A CA 1
ATOM 644 C C . ARG A 1 78 ? 13.108 3.427 -4.486 1.00 94.69 78 ARG A C 1
ATOM 646 O O . ARG A 1 78 ? 14.067 4.103 -4.848 1.00 94.69 78 ARG A O 1
ATOM 653 N N . ASN A 1 79 ? 11.929 3.962 -4.173 1.00 94.94 79 ASN A N 1
ATOM 654 C CA . ASN A 1 79 ? 11.568 5.378 -4.232 1.00 94.94 79 ASN A CA 1
ATOM 655 C C . ASN A 1 79 ? 11.139 5.888 -2.836 1.00 94.94 79 ASN A C 1
ATOM 657 O O . ASN A 1 79 ? 9.952 6.141 -2.599 1.00 94.94 79 ASN A O 1
ATOM 661 N N . PRO A 1 80 ? 12.084 6.108 -1.895 1.00 94.69 80 PRO A N 1
ATOM 662 C CA . PRO A 1 80 ? 11.774 6.276 -0.471 1.00 94.69 80 PRO A CA 1
ATOM 663 C C . PRO A 1 80 ? 10.824 7.430 -0.146 1.00 94.69 80 PRO A C 1
ATOM 665 O O . PRO A 1 80 ? 10.041 7.341 0.794 1.00 94.69 80 PRO A O 1
ATOM 668 N N . LYS A 1 81 ? 10.871 8.525 -0.918 1.00 97.25 81 LYS A N 1
ATOM 669 C CA . LYS A 1 81 ? 9.966 9.668 -0.728 1.00 97.25 81 LYS A CA 1
ATOM 670 C C . LYS A 1 81 ? 8.508 9.288 -1.007 1.00 97.25 81 LYS A C 1
ATOM 672 O O . LYS A 1 81 ? 7.630 9.685 -0.248 1.00 97.25 81 LYS A O 1
ATOM 677 N N . ILE A 1 82 ? 8.266 8.539 -2.083 1.00 96.94 82 ILE A N 1
ATOM 678 C CA . ILE A 1 82 ? 6.924 8.088 -2.466 1.00 96.94 82 ILE A CA 1
ATOM 679 C C . ILE A 1 82 ? 6.432 7.052 -1.454 1.00 96.94 82 ILE A C 1
ATOM 681 O O . ILE A 1 82 ? 5.355 7.211 -0.887 1.00 96.94 82 ILE A O 1
ATOM 685 N N . HIS A 1 83 ? 7.268 6.062 -1.133 1.00 97.81 83 HIS A N 1
ATOM 686 C CA . HIS A 1 83 ? 6.953 5.035 -0.134 1.00 97.81 83 HIS A CA 1
ATOM 687 C C . HIS A 1 83 ? 6.591 5.634 1.224 1.00 97.81 83 HIS A C 1
ATOM 689 O O . HIS A 1 83 ? 5.562 5.301 1.808 1.00 97.81 83 HIS A O 1
ATOM 695 N N . PHE A 1 84 ? 7.381 6.603 1.692 1.00 98.38 84 PHE A N 1
ATOM 696 C CA . PHE A 1 84 ? 7.086 7.325 2.924 1.00 98.38 84 PHE A CA 1
ATOM 697 C C . PHE A 1 84 ? 5.722 8.022 2.875 1.00 98.38 84 PHE A C 1
ATOM 699 O O . PHE A 1 84 ? 4.979 7.970 3.856 1.00 98.38 84 PHE A O 1
ATOM 706 N N . ASN A 1 85 ? 5.379 8.668 1.758 1.00 98.56 85 ASN A N 1
ATOM 707 C CA . ASN A 1 85 ? 4.097 9.352 1.616 1.00 98.56 85 ASN A CA 1
ATOM 708 C C . ASN A 1 85 ? 2.923 8.373 1.703 1.00 98.56 85 ASN A C 1
ATOM 710 O O . ASN A 1 85 ? 2.010 8.634 2.487 1.00 98.56 85 ASN A O 1
ATOM 714 N N . ILE A 1 86 ? 2.999 7.236 1.000 1.00 98.69 86 ILE A N 1
ATOM 715 C CA . ILE A 1 86 ? 1.974 6.181 1.026 1.00 98.69 86 ILE A CA 1
ATOM 716 C C . ILE A 1 86 ? 1.698 5.758 2.477 1.00 98.69 86 ILE A C 1
ATOM 718 O O . ILE A 1 86 ? 0.588 5.908 2.990 1.00 98.69 86 ILE A O 1
ATOM 722 N N . TYR A 1 87 ? 2.729 5.321 3.204 1.00 98.44 87 TYR A N 1
ATOM 723 C CA . TYR A 1 87 ? 2.565 4.847 4.584 1.00 98.44 87 TYR A CA 1
ATOM 724 C C . TYR A 1 87 ? 2.175 5.964 5.564 1.00 98.44 87 TYR A C 1
ATOM 726 O O . TYR A 1 87 ? 1.409 5.740 6.506 1.00 98.44 87 TYR A O 1
ATOM 734 N N . SER A 1 88 ? 2.664 7.189 5.354 1.00 98.56 88 SER A N 1
ATOM 735 C CA . SER A 1 88 ? 2.283 8.358 6.155 1.00 98.56 88 SER A CA 1
ATOM 736 C C . SER A 1 88 ? 0.799 8.691 5.991 1.00 98.56 88 SER A C 1
ATOM 738 O O . SER A 1 88 ? 0.111 8.969 6.977 1.00 98.56 88 SER A O 1
ATOM 740 N N . ASN A 1 89 ? 0.273 8.610 4.769 1.00 98.62 89 ASN A N 1
ATOM 741 C CA . ASN A 1 89 ? -1.138 8.839 4.478 1.00 98.62 89 ASN A CA 1
ATOM 742 C C . ASN A 1 89 ? -2.024 7.718 5.032 1.00 98.62 89 ASN A C 1
ATOM 744 O O . ASN A 1 89 ? -3.030 8.018 5.683 1.00 98.62 89 ASN A O 1
ATOM 748 N N . VAL A 1 90 ? -1.601 6.455 4.917 1.00 98.56 90 VAL A N 1
ATOM 749 C CA . VAL A 1 90 ? -2.257 5.320 5.590 1.00 98.56 90 VAL A CA 1
ATOM 750 C C . VAL A 1 90 ? -2.349 5.561 7.097 1.00 98.56 90 VAL A C 1
ATOM 752 O O . VAL A 1 90 ? -3.437 5.493 7.672 1.00 98.56 90 VAL A O 1
ATOM 755 N N . LYS A 1 91 ? -1.236 5.931 7.744 1.00 98.31 91 LYS A N 1
ATOM 756 C CA . LYS A 1 91 ? -1.209 6.236 9.182 1.00 98.31 91 LYS A CA 1
ATOM 757 C C . LYS A 1 91 ? -2.187 7.354 9.546 1.00 98.31 91 LYS A C 1
ATOM 759 O O . LYS A 1 91 ? -2.934 7.218 10.514 1.00 98.31 91 LYS A O 1
ATOM 764 N N . LYS A 1 92 ? -2.208 8.454 8.784 1.00 98.38 92 LYS A N 1
ATOM 765 C CA . LYS A 1 92 ? -3.159 9.560 9.000 1.00 98.38 92 LYS A CA 1
ATOM 766 C C . LYS A 1 92 ? -4.606 9.081 8.895 1.00 98.38 92 LYS A C 1
ATOM 768 O O . LYS A 1 92 ? -5.424 9.449 9.736 1.00 98.38 92 LYS A O 1
ATOM 773 N N . ARG A 1 93 ? -4.921 8.250 7.896 1.00 97.75 93 ARG A N 1
ATOM 774 C CA . ARG A 1 93 ? -6.261 7.683 7.698 1.00 97.75 93 ARG A CA 1
ATOM 775 C C . ARG A 1 93 ? -6.679 6.806 8.880 1.00 97.75 93 ARG A C 1
ATOM 777 O O . ARG A 1 93 ? -7.779 6.993 9.388 1.00 97.75 93 ARG A O 1
ATOM 784 N N . ILE A 1 94 ? -5.791 5.937 9.369 1.00 97.00 94 ILE A N 1
ATOM 785 C CA . ILE A 1 94 ? -6.037 5.100 10.558 1.00 97.00 94 ILE A CA 1
ATOM 786 C C . ILE A 1 94 ? -6.325 5.964 11.791 1.00 97.00 94 ILE A C 1
ATOM 788 O O . ILE A 1 94 ? -7.329 5.751 12.468 1.00 97.00 94 ILE A O 1
ATOM 792 N N . LEU A 1 95 ? -5.486 6.969 12.069 1.00 96.62 95 LEU A N 1
ATOM 793 C CA . LEU A 1 95 ? -5.684 7.864 13.215 1.00 96.62 95 LEU A CA 1
ATOM 794 C C . LEU A 1 95 ? -7.018 8.611 13.128 1.00 96.62 95 LEU A C 1
ATOM 796 O O . LEU A 1 95 ? -7.764 8.650 14.104 1.00 96.62 95 LEU A O 1
ATOM 800 N N . LYS A 1 96 ? -7.366 9.120 11.941 1.00 96.44 96 LYS A N 1
ATOM 801 C CA . LYS A 1 96 ? -8.658 9.772 11.698 1.00 96.44 96 LYS A CA 1
ATOM 802 C C . LYS A 1 96 ? -9.834 8.828 11.957 1.00 96.44 96 LYS A C 1
ATOM 804 O O . LYS A 1 96 ? -10.824 9.249 12.556 1.00 96.44 96 LYS A O 1
ATOM 809 N N . SER A 1 97 ? -9.743 7.568 11.528 1.00 94.69 97 SER A N 1
ATOM 810 C CA . SER A 1 97 ? -10.766 6.555 11.808 1.00 94.69 97 SER A CA 1
ATOM 811 C C . SER A 1 97 ? -10.910 6.305 13.310 1.00 94.69 97 SER A C 1
ATOM 813 O O . SER A 1 97 ? -12.027 6.339 13.817 1.00 94.69 97 SER A O 1
ATOM 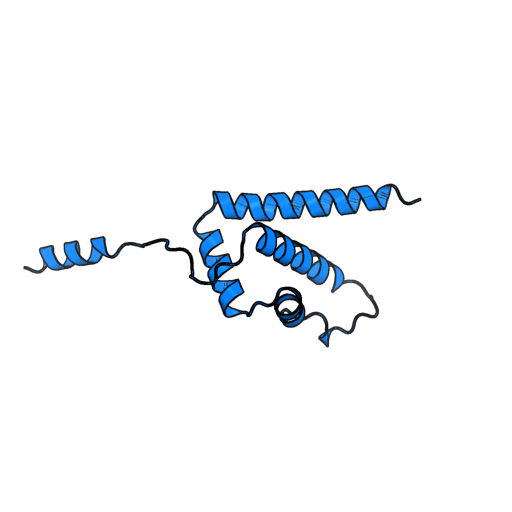815 N N . ILE A 1 98 ? -9.801 6.144 14.037 1.00 93.44 98 ILE A N 1
ATOM 816 C CA . ILE A 1 98 ? -9.806 5.969 15.498 1.00 93.44 98 ILE A CA 1
ATOM 817 C C . ILE A 1 98 ? -10.459 7.169 16.196 1.00 93.44 98 ILE A C 1
ATOM 819 O O . ILE A 1 98 ? -11.330 6.991 17.045 1.00 93.44 98 ILE A O 1
ATOM 823 N N . ASP A 1 99 ? -10.069 8.392 15.838 1.00 95.50 99 ASP A N 1
ATOM 824 C CA . ASP A 1 99 ? -10.619 9.601 16.454 1.00 95.50 99 ASP A CA 1
ATOM 825 C C . ASP A 1 99 ? -12.110 9.781 16.149 1.00 95.50 99 ASP A C 1
ATOM 827 O O . ASP A 1 99 ? -12.867 10.219 17.014 1.00 95.50 99 ASP A O 1
ATOM 831 N N . SER A 1 100 ? -12.557 9.376 14.957 1.00 93.12 100 SER A N 1
ATOM 832 C CA . SER A 1 100 ? -13.980 9.382 14.600 1.00 93.12 100 SER A CA 1
ATOM 833 C C . SER A 1 100 ? -14.788 8.427 15.483 1.00 93.12 100 SER A C 1
ATOM 835 O O . SER A 1 100 ? -15.888 8.777 15.898 1.00 93.12 100 SER A O 1
ATOM 837 N N . LEU A 1 101 ? -14.232 7.259 15.823 1.00 92.31 101 LEU A N 1
ATOM 838 C CA . LEU A 1 101 ? -14.893 6.266 16.676 1.00 92.31 101 LEU A CA 1
ATOM 839 C C . LEU A 1 101 ? -14.958 6.690 18.151 1.00 92.31 101 LEU A C 1
ATOM 841 O O . LEU A 1 101 ? -15.941 6.392 18.820 1.00 92.31 101 LEU A O 1
ATOM 845 N N . LYS A 1 102 ? -13.966 7.433 18.664 1.00 92.06 102 LYS A N 1
ATOM 846 C CA . LYS A 1 102 ? -13.973 7.937 20.057 1.00 92.06 102 LYS A CA 1
ATOM 847 C C . LYS A 1 102 ? -15.150 8.866 20.371 1.00 92.06 102 LYS A C 1
ATOM 849 O O . LYS A 1 102 ? -15.523 8.999 21.533 1.00 92.06 102 LYS A O 1
ATOM 854 N N . ASN A 1 103 ? -15.700 9.526 19.354 1.00 84.44 103 ASN A N 1
ATOM 855 C CA . ASN A 1 103 ? -16.788 10.494 19.503 1.00 84.44 103 ASN A CA 1
ATOM 856 C C . ASN A 1 103 ? -18.185 9.863 19.381 1.00 84.44 103 ASN A C 1
ATOM 858 O O . ASN A 1 103 ? -19.182 10.567 19.522 1.00 84.44 103 ASN A O 1
ATOM 862 N N . ILE A 1 104 ? -18.264 8.554 19.128 1.00 79.88 104 ILE A N 1
ATOM 863 C CA . ILE A 1 104 ? -19.512 7.793 19.076 1.00 79.88 104 ILE A CA 1
ATOM 864 C C . ILE A 1 104 ? -19.761 7.259 20.494 1.00 79.88 104 ILE A C 1
ATOM 866 O O . ILE A 1 104 ? -19.281 6.187 20.856 1.00 79.88 104 ILE A O 1
ATOM 870 N N . LYS A 1 105 ? -20.419 8.071 21.326 1.00 54.06 105 LYS A N 1
ATOM 871 C CA . LYS A 1 105 ? -20.949 7.675 22.640 1.00 54.06 105 LYS A CA 1
ATOM 872 C C . LYS A 1 105 ? -22.391 7.211 22.516 1.00 54.06 105 LYS A C 1
ATOM 874 O O . LYS A 1 105 ? -23.134 7.865 21.751 1.00 54.06 105 LYS A O 1
#

Solvent-accessible surface area (backbone atoms only — not comparable to full-atom values): 6349 Å² total; per-residue (Å²): 117,74,71,60,58,59,59,62,62,65,73,75,67,73,84,87,70,78,62,93,70,50,63,48,68,72,58,44,26,51,50,52,41,49,51,54,51,52,64,63,48,70,84,47,98,59,97,6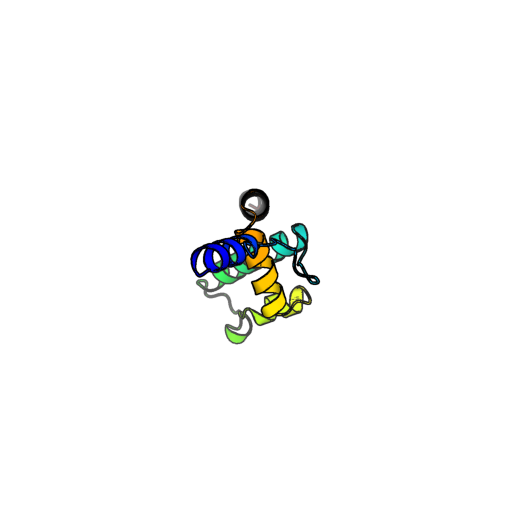2,64,69,86,63,73,41,72,64,50,57,26,65,75,67,76,50,52,73,63,48,51,51,54,31,52,55,52,30,69,75,36,59,72,60,37,50,48,35,56,52,50,32,51,52,52,53,53,51,52,53,57,57,53,74,72,67,124

Sequence (105 aa):
MKKYLIFLILILGCTSDAPENLISEEKMESIIFDIMILNSSYNYDLKIDNNLLSDELIYKKYDIDSLQFFESELYYSRNPKIHFNIYSNVKKRILKSIDSLKNIK